Protein AF-A0A2T2WI88-F1 (afdb_monomer_lite)

Structure (mmCIF, N/CA/C/O backbone):
data_AF-A0A2T2WI88-F1
#
_entry.id   AF-A0A2T2WI88-F1
#
loop_
_atom_site.group_PDB
_atom_site.id
_atom_site.type_symbol
_atom_site.label_atom_id
_atom_site.label_alt_id
_atom_site.label_comp_id
_atom_site.label_asym_id
_atom_site.label_entity_id
_atom_site.label_seq_id
_atom_site.pdbx_PDB_ins_code
_atom_site.Cartn_x
_atom_site.Cartn_y
_atom_site.Cartn_z
_atom_site.occupancy
_atom_site.B_iso_or_equiv
_atom_site.auth_seq_id
_atom_site.auth_comp_id
_atom_site.auth_asym_id
_atom_site.auth_atom_id
_atom_site.pdbx_PDB_model_num
ATOM 1 N N . MET A 1 1 ? -18.292 -15.752 8.597 1.00 63.56 1 MET A N 1
ATOM 2 C CA . MET A 1 1 ? -17.879 -14.361 8.855 1.00 63.56 1 MET A CA 1
ATOM 3 C C . MET A 1 1 ? -18.442 -13.967 10.202 1.00 63.56 1 MET A C 1
ATOM 5 O O . MET A 1 1 ? -19.650 -13.780 10.311 1.00 63.56 1 MET A O 1
ATOM 9 N N . GLY A 1 2 ? -17.600 -13.978 11.229 1.00 81.06 2 GLY A N 1
ATOM 10 C CA . GLY A 1 2 ? -17.917 -13.502 12.566 1.00 81.06 2 GLY A CA 1
ATOM 11 C C . GLY A 1 2 ? -17.511 -12.041 12.758 1.00 81.06 2 GLY A C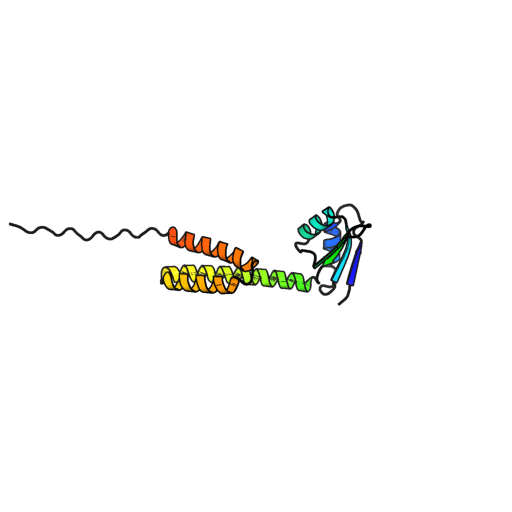 1
ATOM 12 O O . GLY A 1 2 ? -16.845 -11.431 11.916 1.00 81.06 2 GLY A O 1
ATOM 13 N N . LEU A 1 3 ? -17.954 -11.478 13.878 1.00 82.88 3 LEU A N 1
ATOM 14 C CA . LEU A 1 3 ? -17.567 -10.158 14.359 1.00 82.88 3 LEU A CA 1
ATOM 15 C C . LEU A 1 3 ? -16.898 -10.343 15.718 1.00 82.88 3 LEU A C 1
ATOM 17 O O . LEU A 1 3 ? -17.508 -10.899 16.632 1.00 82.88 3 LEU A O 1
ATOM 21 N N . GLN A 1 4 ? -15.670 -9.865 15.853 1.00 86.94 4 GLN A N 1
ATOM 22 C CA . GLN A 1 4 ? -14.917 -9.913 17.097 1.00 86.94 4 GLN A CA 1
ATOM 23 C C . GLN A 1 4 ? -14.851 -8.508 17.692 1.00 86.94 4 GLN A C 1
ATOM 25 O O . GLN A 1 4 ? -14.429 -7.564 17.025 1.00 86.94 4 GLN A O 1
ATOM 30 N N . LEU A 1 5 ? -15.286 -8.367 18.944 1.00 86.56 5 LEU A N 1
ATOM 31 C CA . LEU A 1 5 ? -15.310 -7.093 19.658 1.00 86.56 5 LEU A CA 1
ATOM 32 C C . LEU A 1 5 ? -14.221 -7.072 20.727 1.00 86.56 5 LEU A C 1
ATOM 34 O O . LEU A 1 5 ? -14.137 -7.985 21.549 1.00 86.56 5 LEU A O 1
ATOM 38 N N . TRP A 1 6 ? -13.444 -5.995 20.760 1.00 86.75 6 TRP A N 1
ATOM 39 C CA . TRP A 1 6 ? -12.412 -5.775 21.761 1.00 86.75 6 TRP A CA 1
ATOM 40 C C . TRP A 1 6 ? -12.558 -4.384 22.399 1.00 86.75 6 TRP A C 1
ATOM 42 O O . TRP A 1 6 ? -12.850 -3.400 21.718 1.00 86.75 6 TRP A O 1
ATOM 52 N N . ASN A 1 7 ? -12.403 -4.287 23.721 1.00 82.31 7 ASN A N 1
ATOM 53 C CA . ASN A 1 7 ? -12.564 -3.029 24.456 1.00 82.31 7 ASN A CA 1
ATOM 54 C C . ASN A 1 7 ? -11.195 -2.422 24.797 1.00 82.31 7 ASN A C 1
ATOM 56 O O . ASN A 1 7 ? -10.419 -3.015 25.538 1.00 82.31 7 ASN A O 1
ATOM 60 N N . GLY A 1 8 ? -10.928 -1.228 24.264 1.00 67.94 8 GLY A N 1
ATOM 61 C CA . GLY A 1 8 ? -9.661 -0.503 24.350 1.00 67.94 8 GLY A CA 1
ATOM 62 C C . GLY A 1 8 ? -9.438 0.389 25.551 1.00 67.94 8 GLY A C 1
ATOM 63 O O . GLY A 1 8 ? -8.445 1.116 25.569 1.00 67.94 8 GLY A O 1
ATOM 64 N N . ALA A 1 9 ? -10.287 0.288 26.571 1.00 66.25 9 ALA A N 1
ATOM 65 C CA . ALA A 1 9 ? -10.087 0.970 27.848 1.00 66.25 9 ALA A CA 1
ATOM 66 C C . ALA A 1 9 ? -8.887 0.439 28.668 1.00 66.25 9 ALA A C 1
ATOM 68 O O . ALA A 1 9 ? -8.523 1.033 29.684 1.00 66.25 9 ALA A O 1
ATOM 69 N N . ASP A 1 10 ? -8.260 -0.660 28.248 1.00 59.78 10 ASP A N 1
ATOM 70 C CA . ASP A 1 10 ? -7.159 -1.288 28.973 1.00 59.78 10 ASP A CA 1
ATOM 71 C C . ASP A 1 10 ? -5.852 -0.467 28.876 1.00 59.78 10 ASP A C 1
ATOM 73 O O . ASP A 1 10 ? -5.267 -0.301 27.803 1.00 59.78 10 ASP A O 1
ATOM 77 N N . GLY A 1 11 ? -5.373 0.042 30.018 1.00 64.75 11 GLY A N 1
ATOM 78 C CA . GLY A 1 11 ? -4.097 0.762 30.134 1.00 64.75 11 GLY A CA 1
ATOM 79 C C . GLY A 1 11 ? -2.851 -0.102 29.861 1.00 64.75 11 GLY A C 1
ATOM 80 O O . GLY A 1 11 ? -2.938 -1.324 29.823 1.00 64.75 11 GLY A O 1
ATOM 81 N N . GLY A 1 12 ? -1.692 0.559 29.697 1.00 59.31 12 GLY A N 1
ATOM 82 C CA . GLY A 1 12 ? -0.337 -0.025 29.619 1.00 59.31 12 GLY A CA 1
ATOM 83 C C . GLY A 1 12 ? -0.127 -1.155 28.594 1.00 59.31 12 GLY A C 1
ATOM 84 O O . GLY A 1 12 ? -0.401 -2.310 28.883 1.00 59.31 12 GLY A O 1
ATOM 85 N N . ASP A 1 13 ? 0.451 -0.823 27.433 1.00 77.75 13 ASP A N 1
ATOM 86 C CA . ASP A 1 13 ? 0.772 -1.730 26.306 1.00 77.75 13 ASP A CA 1
ATOM 87 C C . ASP A 1 13 ? -0.424 -2.290 25.502 1.00 77.75 13 ASP A C 1
ATOM 89 O O . ASP A 1 13 ? -0.428 -3.406 24.978 1.00 77.75 13 ASP A O 1
ATOM 93 N N . LEU A 1 14 ? -1.447 -1.445 25.353 1.00 80.00 14 LEU A N 1
ATOM 94 C CA . LEU A 1 14 ? -2.623 -1.639 24.500 1.00 80.00 14 LEU A CA 1
ATOM 95 C C . LEU A 1 14 ? -2.294 -2.237 23.117 1.00 80.00 14 LEU A C 1
ATOM 97 O O . LEU A 1 14 ? -2.964 -3.158 22.653 1.00 80.00 14 LEU A O 1
ATOM 101 N N . ALA A 1 15 ? -1.274 -1.703 22.446 1.00 77.56 15 ALA A N 1
ATOM 102 C CA . ALA A 1 15 ? -1.011 -2.034 21.052 1.00 77.56 15 ALA A CA 1
ATOM 103 C C . ALA A 1 15 ? -0.443 -3.447 20.860 1.00 77.56 15 ALA A C 1
ATOM 105 O O . ALA A 1 15 ? -0.865 -4.139 19.936 1.00 77.56 15 ALA A O 1
ATOM 106 N N . GLU A 1 16 ? 0.474 -3.899 21.723 1.00 82.62 16 GLU A N 1
ATOM 107 C CA . GLU A 1 16 ? 1.000 -5.270 21.641 1.00 82.62 16 GLU A CA 1
ATOM 108 C C . GLU A 1 16 ? -0.074 -6.294 22.014 1.00 82.62 16 GLU A C 1
ATOM 110 O O . GLU A 1 16 ? -0.204 -7.330 21.361 1.00 82.62 16 GLU A O 1
ATOM 115 N N . ARG A 1 17 ? -0.911 -5.981 23.012 1.00 84.50 17 ARG A N 1
ATOM 116 C CA . ARG A 1 17 ? -2.029 -6.845 23.411 1.00 84.50 17 ARG A CA 1
ATOM 117 C C . ARG A 1 17 ? -3.067 -6.983 22.304 1.00 84.50 17 ARG A C 1
ATOM 119 O O . ARG A 1 17 ? -3.444 -8.108 21.980 1.00 84.50 17 ARG A O 1
ATOM 126 N N . LEU A 1 18 ? -3.487 -5.870 21.698 1.00 82.38 18 LEU A N 1
ATOM 127 C CA . LEU A 1 18 ? -4.430 -5.902 20.582 1.00 82.38 18 LEU A CA 1
ATOM 128 C C . LEU A 1 18 ? -3.841 -6.662 19.393 1.00 82.38 18 LEU A C 1
ATOM 130 O O . LEU A 1 18 ? -4.525 -7.494 18.810 1.00 82.38 18 LEU A O 1
ATOM 134 N N . LYS A 1 19 ? -2.569 -6.419 19.060 1.00 82.88 19 LYS A N 1
ATOM 135 C CA . LYS A 1 19 ? -1.884 -7.118 17.969 1.00 82.88 19 LYS A CA 1
ATOM 136 C C . LYS A 1 19 ? -1.806 -8.624 18.216 1.00 82.88 19 LYS A C 1
ATOM 138 O O . LYS A 1 19 ? -2.094 -9.402 17.313 1.00 82.88 19 LYS A O 1
ATOM 143 N N . SER A 1 20 ? -1.453 -9.039 19.431 1.00 85.56 20 SER A N 1
ATOM 144 C CA . SER A 1 20 ? -1.406 -10.452 19.821 1.00 85.56 20 SER A CA 1
ATOM 145 C C . SER A 1 20 ? -2.783 -11.112 19.725 1.00 85.56 20 SER A C 1
ATOM 147 O O . SER A 1 20 ? -2.925 -12.169 19.112 1.00 85.56 20 SER A O 1
ATOM 149 N N . TRP A 1 21 ? -3.813 -10.450 20.255 1.00 86.06 21 TRP A N 1
ATOM 150 C CA . TRP A 1 21 ? -5.187 -10.937 20.181 1.00 86.06 21 TRP A CA 1
ATOM 151 C C . TRP A 1 21 ? -5.694 -11.023 18.736 1.00 86.06 21 TRP A C 1
ATOM 153 O O . TRP A 1 21 ? -6.189 -12.071 18.331 1.00 86.06 21 TRP A O 1
ATOM 163 N N . TRP A 1 22 ? -5.497 -9.975 17.933 1.00 82.62 22 TRP A N 1
ATOM 164 C CA . TRP A 1 22 ? -5.882 -9.957 16.519 1.00 82.62 22 TRP A CA 1
ATOM 165 C C . TRP A 1 22 ? -5.164 -11.071 15.746 1.00 82.62 22 TRP A C 1
ATOM 167 O O . TRP A 1 22 ? -5.775 -11.779 14.950 1.00 82.62 22 TRP A O 1
ATOM 177 N N . ASN A 1 23 ? -3.888 -11.328 16.028 1.00 83.00 23 ASN A N 1
ATOM 178 C CA . ASN A 1 23 ? -3.172 -12.432 15.389 1.00 83.00 23 ASN A CA 1
ATOM 179 C C . ASN A 1 23 ? -3.761 -13.818 15.706 1.00 83.00 23 ASN A C 1
ATOM 181 O O . ASN A 1 23 ? -3.616 -14.723 14.882 1.00 83.00 23 ASN A O 1
ATOM 185 N N . GLY A 1 24 ? -4.419 -13.971 16.858 1.00 82.25 24 GLY A N 1
ATOM 186 C CA . GLY A 1 24 ? -5.125 -15.190 17.259 1.00 82.25 24 GLY A CA 1
ATOM 187 C C . GLY A 1 24 ? -6.598 -15.257 16.837 1.00 82.25 24 GLY A C 1
ATOM 188 O O . GLY A 1 24 ? -7.194 -16.327 16.948 1.00 82.25 24 GLY A O 1
ATOM 189 N N . ALA A 1 25 ? -7.188 -14.153 16.371 1.00 82.31 25 ALA A N 1
ATOM 190 C CA . ALA A 1 25 ? -8.549 -14.130 15.845 1.00 82.31 25 ALA A CA 1
ATOM 191 C C . ALA A 1 25 ? -8.631 -14.832 14.477 1.00 82.31 25 ALA A C 1
ATOM 193 O O . ALA A 1 25 ? -7.628 -14.965 13.767 1.00 82.31 25 ALA A O 1
ATOM 194 N N . ASP A 1 26 ? -9.834 -15.274 14.096 1.00 83.75 26 ASP A N 1
ATOM 195 C CA . ASP A 1 26 ? -10.055 -15.860 12.773 1.00 83.75 26 ASP A CA 1
ATOM 196 C C . ASP A 1 26 ? -9.741 -14.823 11.684 1.00 83.75 26 ASP A C 1
ATOM 198 O O . ASP A 1 26 ? -10.150 -13.663 11.750 1.00 83.75 26 ASP A O 1
ATOM 202 N N . VAL A 1 27 ? -8.993 -15.250 10.668 1.00 84.19 27 VAL A N 1
ATOM 203 C CA . VAL A 1 27 ? -8.489 -14.389 9.592 1.00 84.19 27 VAL A CA 1
ATOM 204 C C . VAL A 1 27 ? -9.619 -13.751 8.767 1.00 84.19 27 VAL A C 1
ATOM 206 O O . VAL A 1 27 ? -9.409 -12.705 8.151 1.00 84.19 27 VAL A O 1
ATOM 209 N N . HIS A 1 28 ? -10.809 -14.360 8.769 1.00 85.38 28 HIS A N 1
ATOM 210 C CA . HIS A 1 28 ? -11.996 -13.906 8.046 1.00 85.38 28 HIS A CA 1
ATOM 211 C C . HIS A 1 28 ? -12.956 -13.066 8.894 1.00 85.38 28 HIS A C 1
ATOM 213 O O . HIS A 1 28 ? -13.953 -12.559 8.365 1.00 85.38 28 HIS A O 1
ATOM 219 N N . ASP A 1 29 ? -12.696 -12.935 10.194 1.00 85.75 29 ASP A N 1
ATOM 220 C CA . ASP A 1 29 ? -13.553 -12.167 11.084 1.00 85.75 29 ASP A CA 1
ATOM 221 C C . ASP A 1 29 ? -13.247 -10.675 10.990 1.00 85.75 29 ASP A C 1
ATOM 223 O O . ASP A 1 29 ? -12.100 -10.241 10.860 1.00 85.75 29 ASP A O 1
ATOM 227 N N . ARG A 1 30 ? -14.306 -9.870 11.088 1.00 83.12 30 ARG A N 1
ATOM 228 C CA . ARG A 1 30 ? -14.163 -8.425 11.259 1.00 83.12 30 ARG A CA 1
ATOM 229 C C . ARG A 1 30 ? -13.802 -8.123 12.699 1.00 83.12 30 ARG A C 1
ATOM 231 O O . ARG A 1 30 ? -14.368 -8.715 13.618 1.00 83.12 30 ARG A O 1
ATOM 238 N N . VAL A 1 31 ? -12.916 -7.157 12.887 1.00 86.38 31 VAL A N 1
ATOM 239 C CA . VAL A 1 31 ? -12.481 -6.721 14.212 1.00 86.38 31 VAL A CA 1
ATOM 240 C C . VAL A 1 31 ? -13.042 -5.337 14.483 1.00 86.38 31 VAL A C 1
ATOM 242 O O . VAL A 1 31 ? -12.801 -4.406 13.718 1.00 86.38 31 VAL A O 1
ATOM 245 N N . VAL A 1 32 ? -13.767 -5.198 15.591 1.00 88.69 32 VAL A N 1
ATOM 246 C CA . VAL A 1 32 ? -14.229 -3.908 16.100 1.00 88.69 32 VAL A CA 1
ATOM 247 C C . VAL A 1 32 ? -13.573 -3.639 17.441 1.00 88.69 32 VAL A C 1
ATOM 249 O O . VAL A 1 32 ? -13.659 -4.444 18.366 1.00 88.69 32 VAL A O 1
ATOM 252 N N . VAL A 1 33 ? -12.936 -2.481 17.555 1.00 88.75 33 VAL A N 1
ATOM 253 C CA . VAL A 1 33 ? -12.312 -2.008 18.786 1.00 88.75 33 VAL A CA 1
ATOM 254 C C . VAL A 1 33 ? -13.050 -0.775 19.274 1.00 88.75 33 VAL A C 1
ATOM 256 O O . VAL A 1 33 ? -13.208 0.179 18.522 1.00 88.75 33 VAL A O 1
ATOM 259 N N . VAL A 1 34 ? -13.499 -0.773 20.526 1.00 89.19 34 VAL A N 1
ATOM 260 C CA . VAL A 1 34 ? -14.290 0.325 21.110 1.00 89.19 34 VAL A CA 1
ATOM 261 C C . VAL A 1 34 ? -13.577 0.987 22.280 1.00 89.19 34 VAL A C 1
ATOM 263 O O . VAL A 1 34 ? -12.724 0.375 22.911 1.00 89.19 34 VAL A O 1
ATOM 266 N N . GLY A 1 35 ? -13.954 2.225 22.602 1.00 86.50 35 GLY A N 1
ATOM 267 C CA . GLY A 1 35 ? -13.443 2.935 23.780 1.00 86.50 35 GLY A CA 1
ATOM 268 C C . GLY A 1 35 ? -12.033 3.501 23.600 1.00 86.50 35 GLY A C 1
ATOM 269 O O . GLY A 1 35 ? -11.335 3.720 24.584 1.00 86.50 35 GLY A O 1
ATOM 270 N N . LEU A 1 36 ? -11.608 3.729 22.355 1.00 87.31 36 LEU A N 1
ATOM 271 C CA . LEU A 1 36 ? -10.313 4.336 22.056 1.00 87.31 36 LEU A CA 1
ATOM 272 C C . LEU A 1 36 ? -10.370 5.866 22.146 1.00 87.31 36 LEU A C 1
ATOM 274 O O . LEU A 1 36 ? -11.393 6.492 21.877 1.00 87.31 36 LEU A O 1
ATOM 278 N N . SER A 1 37 ? -9.232 6.475 22.455 1.00 88.31 37 SER A N 1
ATOM 279 C CA . SER A 1 37 ? -8.938 7.889 22.192 1.00 88.31 37 SER A CA 1
ATOM 280 C C . SER A 1 37 ? -8.303 8.071 20.804 1.00 88.31 37 SER A C 1
ATOM 282 O O . SER A 1 37 ? -7.766 7.118 20.236 1.00 88.31 37 SER A O 1
ATOM 284 N N . ASP A 1 38 ? -8.299 9.295 20.258 1.00 87.38 38 ASP A N 1
ATOM 285 C CA . ASP A 1 38 ? -7.670 9.575 18.951 1.00 87.38 38 ASP A CA 1
ATOM 286 C C . ASP A 1 38 ? -6.169 9.227 18.935 1.00 87.38 38 ASP A C 1
ATOM 288 O O . ASP A 1 38 ? -5.666 8.685 17.952 1.00 87.38 38 ASP A O 1
ATOM 292 N N . GLY A 1 39 ? -5.457 9.466 20.044 1.00 87.38 39 GLY A N 1
ATOM 293 C CA . GLY A 1 39 ? -4.040 9.106 20.161 1.00 87.38 39 GLY A CA 1
ATOM 294 C C . GLY A 1 39 ? -3.807 7.592 20.130 1.00 87.38 39 GLY A C 1
ATOM 295 O O . GLY A 1 39 ? -2.835 7.123 19.540 1.00 87.38 39 GLY A O 1
ATOM 296 N N . GLN A 1 40 ? -4.721 6.811 20.715 1.00 87.06 40 GLN A N 1
ATOM 297 C CA . GLN A 1 40 ? -4.644 5.351 20.662 1.00 87.06 40 GLN A CA 1
ATOM 298 C C . GLN A 1 40 ? -4.967 4.821 19.265 1.00 87.06 40 GLN A C 1
ATOM 300 O O . GLN A 1 40 ? -4.293 3.897 18.823 1.00 87.06 40 GLN A O 1
ATOM 305 N N . LEU A 1 41 ? -5.931 5.415 18.554 1.00 87.12 41 LEU A N 1
ATOM 306 C CA . LEU A 1 41 ? -6.211 5.065 17.159 1.00 87.12 41 LEU A CA 1
ATOM 307 C C . LEU A 1 41 ? -4.964 5.251 16.282 1.00 87.12 41 LEU A C 1
ATOM 309 O O . LEU A 1 41 ? -4.536 4.294 15.643 1.00 87.12 41 LEU A O 1
ATOM 313 N N . GLN A 1 42 ? -4.334 6.429 16.317 1.00 86.88 42 GLN A N 1
ATOM 314 C CA . GLN A 1 42 ? -3.129 6.692 15.517 1.00 86.88 42 GLN A CA 1
ATOM 315 C C . GLN A 1 42 ? -1.988 5.722 15.849 1.00 86.88 42 GLN A C 1
ATOM 317 O O . GLN A 1 42 ? -1.341 5.180 14.952 1.00 86.88 42 GLN A O 1
ATOM 322 N N . MET A 1 43 ? -1.758 5.460 17.140 1.00 87.06 43 MET A N 1
ATOM 323 C CA . MET A 1 43 ? -0.757 4.485 17.579 1.00 87.06 43 MET A CA 1
ATOM 324 C C . MET A 1 43 ? -1.061 3.079 17.038 1.00 87.06 43 MET A C 1
ATOM 326 O O . MET A 1 43 ? -0.146 2.369 16.619 1.00 87.06 43 MET A O 1
ATOM 330 N N . LEU A 1 44 ? -2.328 2.662 17.063 1.00 84.12 44 LEU A N 1
ATOM 331 C CA . LEU A 1 44 ? -2.759 1.345 16.604 1.00 84.12 44 LEU A CA 1
ATOM 332 C C . LEU A 1 44 ? -2.605 1.188 15.092 1.00 84.12 44 LEU A C 1
ATOM 334 O O . LEU A 1 44 ? -2.007 0.205 14.663 1.00 84.12 44 LEU A O 1
ATOM 338 N N . GLU A 1 45 ? -3.054 2.160 14.297 1.00 86.44 45 GLU A N 1
ATOM 339 C CA . GLU A 1 45 ? -2.880 2.147 12.837 1.00 86.44 45 GLU A CA 1
ATOM 340 C C . GLU A 1 45 ? -1.398 2.056 12.457 1.00 86.44 45 GLU A C 1
ATOM 342 O O . GLU A 1 45 ? -1.017 1.258 11.598 1.00 86.44 45 GLU A O 1
ATOM 347 N N . GLN A 1 46 ? -0.532 2.783 13.171 1.00 84.56 46 GLN A N 1
ATOM 348 C CA . GLN A 1 46 ? 0.912 2.717 12.966 1.00 84.56 46 GLN A CA 1
ATOM 349 C C . GLN A 1 46 ? 1.504 1.347 13.344 1.00 84.56 46 GLN A C 1
ATOM 351 O O . GLN A 1 46 ? 2.316 0.800 12.598 1.00 84.56 46 GLN A O 1
ATOM 356 N N . LYS A 1 47 ? 1.124 0.775 14.496 1.00 81.44 47 LYS A N 1
ATOM 357 C CA . LYS A 1 47 ? 1.661 -0.513 14.986 1.00 81.44 47 LYS A CA 1
ATOM 358 C C . LYS A 1 47 ? 1.165 -1.722 14.190 1.00 81.44 47 LYS A C 1
ATOM 360 O O . LYS A 1 47 ? 1.885 -2.722 14.072 1.00 81.44 47 LYS A O 1
ATOM 365 N N . LEU A 1 48 ? -0.072 -1.656 13.709 1.00 77.56 48 LEU A N 1
ATOM 366 C CA . LEU A 1 48 ? -0.719 -2.712 12.935 1.00 77.56 48 LEU A CA 1
ATOM 367 C C . LEU A 1 48 ? -0.410 -2.580 11.440 1.00 77.56 48 LEU A C 1
ATOM 369 O O . LEU A 1 48 ? -0.509 -3.565 10.714 1.00 77.56 48 LEU A O 1
ATOM 373 N N . GLY A 1 49 ? 0.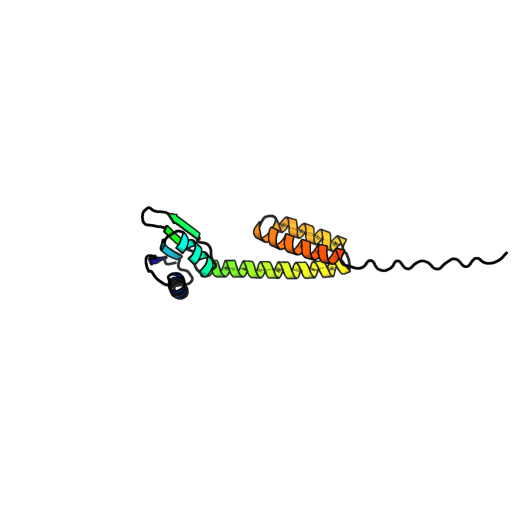015 -1.395 10.987 1.00 77.62 49 GLY A N 1
ATOM 374 C CA . GLY A 1 49 ? 0.362 -1.144 9.589 1.00 77.62 49 GLY A CA 1
ATOM 375 C C . GLY A 1 49 ? -0.849 -1.204 8.659 1.00 77.62 49 GLY A C 1
ATOM 376 O O . GLY A 1 49 ? -0.708 -1.544 7.486 1.00 77.62 49 GLY A O 1
ATOM 377 N N . THR A 1 50 ? -2.040 -0.925 9.188 1.00 79.88 50 THR A N 1
ATOM 378 C CA . THR A 1 50 ? -3.297 -0.928 8.440 1.00 79.88 50 THR A CA 1
ATOM 379 C C . THR A 1 50 ? -4.205 0.180 8.942 1.00 79.88 50 THR A C 1
ATOM 381 O O . THR A 1 50 ? -4.389 0.360 10.147 1.00 79.88 50 THR A O 1
ATOM 384 N N . GLU A 1 51 ? -4.802 0.896 7.998 1.00 83.25 51 GLU A N 1
ATOM 385 C CA . GLU A 1 51 ? -5.831 1.891 8.279 1.00 83.25 51 GLU A CA 1
ATOM 386 C C . GLU A 1 51 ? -7.134 1.197 8.677 1.00 83.25 51 GLU A C 1
ATOM 388 O O . GLU A 1 51 ? -7.408 0.058 8.272 1.00 83.25 51 GLU A O 1
ATOM 393 N N . ALA A 1 52 ? -7.925 1.877 9.499 1.00 85.00 52 ALA A N 1
ATOM 394 C CA . ALA A 1 52 ? -9.267 1.433 9.823 1.00 85.00 52 ALA A CA 1
ATOM 395 C C . ALA A 1 52 ? -10.198 1.503 8.605 1.00 85.00 52 ALA A C 1
ATOM 397 O O . ALA A 1 52 ? -10.206 2.479 7.858 1.00 85.00 52 ALA A O 1
ATOM 398 N N . ALA A 1 53 ? -11.047 0.490 8.445 1.00 85.44 53 ALA A N 1
ATOM 399 C CA . ALA A 1 53 ? -12.084 0.468 7.415 1.00 85.44 53 ALA A CA 1
ATOM 400 C C . ALA A 1 53 ? -13.234 1.430 7.745 1.00 85.44 53 ALA A C 1
ATOM 402 O O . ALA A 1 53 ? -13.857 2.006 6.854 1.00 85.44 53 ALA A O 1
ATOM 403 N N . GLY A 1 54 ? -13.511 1.596 9.039 1.00 87.62 54 GLY A N 1
ATOM 404 C CA . GLY A 1 54 ? -14.516 2.510 9.555 1.00 87.62 54 GLY A CA 1
ATOM 405 C C . GLY A 1 54 ? -14.093 3.077 10.900 1.00 87.62 54 GLY A C 1
ATOM 406 O O . GLY A 1 54 ? -13.577 2.360 11.754 1.00 87.62 54 GLY A O 1
ATOM 407 N N . VAL A 1 55 ? -14.330 4.372 11.102 1.00 91.00 55 VAL A N 1
ATOM 408 C CA . VAL A 1 55 ? -14.080 5.040 12.382 1.00 91.00 55 VAL A CA 1
ATOM 409 C C . VAL A 1 55 ? -15.333 5.791 12.808 1.00 91.00 55 VAL A C 1
ATOM 411 O O . VAL A 1 55 ? -15.789 6.703 12.121 1.00 91.00 55 VAL A O 1
ATOM 414 N N . TYR A 1 56 ? -15.864 5.436 13.972 1.00 91.31 56 TYR A N 1
ATOM 415 C CA . TYR A 1 56 ? -17.084 5.989 14.547 1.00 91.31 56 TYR A CA 1
ATOM 416 C C . TYR A 1 56 ? -16.742 6.715 15.848 1.00 91.31 56 TYR A C 1
ATOM 418 O O . TYR A 1 56 ? -16.161 6.138 16.765 1.00 91.31 56 TYR A O 1
ATOM 426 N N . ARG A 1 57 ? -17.087 8.001 15.937 1.00 92.81 57 ARG A N 1
ATOM 427 C CA . ARG A 1 57 ? -16.765 8.855 17.091 1.00 92.81 57 ARG A CA 1
ATOM 428 C C . ARG A 1 57 ? -18.019 9.116 17.913 1.00 92.81 57 ARG A C 1
ATOM 430 O O . ARG A 1 57 ? -19.024 9.558 17.362 1.00 92.81 57 ARG A O 1
ATOM 437 N N . GLY A 1 58 ? -17.953 8.854 19.215 1.00 87.19 58 GLY A N 1
ATOM 438 C CA . GLY A 1 58 ? -19.042 9.078 20.163 1.00 87.19 58 GLY A CA 1
ATOM 439 C C . GLY A 1 58 ? -18.582 9.812 21.421 1.00 87.19 58 GLY A C 1
ATOM 440 O O . GLY A 1 58 ? -17.391 10.003 21.658 1.00 87.19 58 GLY A O 1
ATOM 441 N N . SER A 1 59 ? -19.541 10.208 22.260 1.00 83.31 59 SER A N 1
ATOM 442 C CA . SER A 1 59 ? -19.278 10.902 23.532 1.00 83.31 59 SER A CA 1
ATOM 443 C C . SER A 1 59 ? -18.471 10.065 24.531 1.00 83.31 59 SER A C 1
ATOM 445 O O . SER A 1 59 ? -17.800 10.620 25.394 1.00 83.31 59 SER A O 1
ATOM 447 N N . SER A 1 60 ? -18.514 8.738 24.405 1.00 80.31 60 SER A N 1
ATOM 448 C CA . SER A 1 60 ? -17.792 7.777 25.243 1.00 80.31 60 SER A CA 1
ATOM 449 C C . SER A 1 60 ? -16.457 7.304 24.646 1.00 80.31 60 SER A C 1
ATOM 451 O O . SER A 1 60 ? -15.848 6.389 25.194 1.00 80.31 60 SER A O 1
ATOM 453 N N . GLY A 1 61 ? -16.012 7.883 23.523 1.00 85.62 61 GLY A N 1
ATOM 454 C CA . GLY A 1 61 ? -14.772 7.520 22.830 1.00 85.62 61 GLY A CA 1
ATOM 455 C C . GLY A 1 61 ? -14.987 7.078 21.381 1.00 85.62 61 GLY A C 1
ATOM 456 O O . GLY A 1 61 ? -16.035 7.314 20.776 1.00 85.62 61 GLY A O 1
ATOM 457 N N . ILE A 1 62 ? -13.966 6.444 20.813 1.00 89.69 62 ILE A N 1
ATOM 458 C CA . ILE A 1 62 ? -13.903 6.036 19.409 1.00 89.69 62 ILE A CA 1
ATOM 459 C C . ILE A 1 62 ? -14.120 4.529 19.300 1.00 89.69 62 ILE A C 1
ATOM 461 O O . ILE A 1 62 ? -13.557 3.745 20.068 1.00 89.69 62 ILE A O 1
ATOM 465 N N . ALA A 1 63 ? -14.930 4.139 18.323 1.00 89.62 63 ALA A N 1
ATOM 466 C CA . ALA A 1 63 ? -15.060 2.778 17.842 1.00 89.62 63 ALA A CA 1
ATOM 467 C C . ALA A 1 63 ? -14.455 2.669 16.440 1.00 89.62 63 ALA A C 1
ATOM 469 O O . ALA A 1 63 ? -14.641 3.548 15.600 1.00 89.62 63 ALA A O 1
ATOM 470 N N . VAL A 1 64 ? -13.719 1.597 16.192 1.00 89.31 64 VAL A N 1
ATOM 471 C CA . VAL A 1 64 ? -12.937 1.400 14.976 1.00 89.31 64 VAL A CA 1
ATOM 472 C C . VAL A 1 64 ? -13.217 0.009 14.448 1.00 89.31 64 VAL A C 1
ATOM 474 O O . VAL A 1 64 ? -13.163 -0.955 15.204 1.00 89.31 64 VAL A O 1
ATOM 477 N N . GLU A 1 65 ? -13.522 -0.092 13.164 1.00 88.94 65 GLU A N 1
ATOM 478 C CA . GLU A 1 65 ? -13.729 -1.348 12.456 1.00 88.94 65 GLU A CA 1
ATOM 479 C C . GLU A 1 65 ? -12.570 -1.566 11.484 1.00 88.94 65 GLU A C 1
ATOM 481 O O . GLU A 1 65 ? -12.268 -0.696 10.664 1.00 88.94 65 GLU A O 1
ATOM 486 N N . TRP A 1 66 ? -11.944 -2.738 11.548 1.00 86.19 66 TRP A N 1
ATOM 487 C CA . TRP A 1 66 ? -10.979 -3.195 10.554 1.00 86.1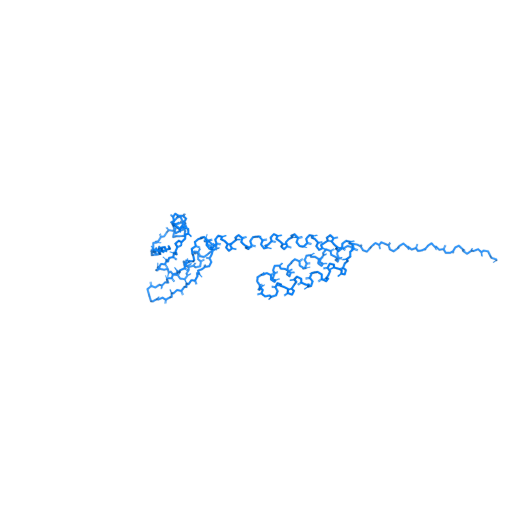9 66 TRP A CA 1
ATOM 488 C C . TRP A 1 66 ? -11.571 -4.301 9.687 1.00 86.19 66 TRP A C 1
ATOM 490 O O . TRP A 1 66 ? -12.357 -5.138 10.145 1.00 86.19 66 TRP A O 1
ATOM 500 N N . LEU A 1 67 ? -11.158 -4.296 8.415 1.00 82.06 67 LEU A N 1
ATOM 501 C CA . LEU A 1 67 ? -11.442 -5.387 7.490 1.00 82.06 67 LEU A CA 1
ATOM 502 C C . LEU A 1 67 ? -10.857 -6.706 8.017 1.00 82.06 67 LEU A C 1
ATOM 504 O O . LEU A 1 67 ? -9.899 -6.688 8.798 1.00 82.06 67 LEU A O 1
ATOM 508 N N . PRO A 1 68 ? -11.396 -7.851 7.561 1.00 82.31 68 PRO A N 1
ATOM 509 C CA . PRO A 1 68 ? -10.793 -9.145 7.824 1.00 82.31 68 PRO A CA 1
ATOM 510 C C . PRO A 1 68 ? -9.308 -9.148 7.480 1.00 82.31 68 PRO A C 1
ATOM 512 O O . PRO A 1 68 ? -8.876 -8.574 6.474 1.00 82.31 68 PRO A O 1
ATOM 515 N N . ARG A 1 69 ? -8.517 -9.838 8.301 1.00 83.62 69 ARG A N 1
ATOM 516 C CA . ARG A 1 69 ? -7.067 -9.901 8.110 1.00 83.62 69 ARG A CA 1
ATOM 517 C C . ARG A 1 69 ? -6.710 -10.524 6.757 1.00 83.62 69 ARG A C 1
ATOM 519 O O . ARG A 1 69 ? -5.736 -10.101 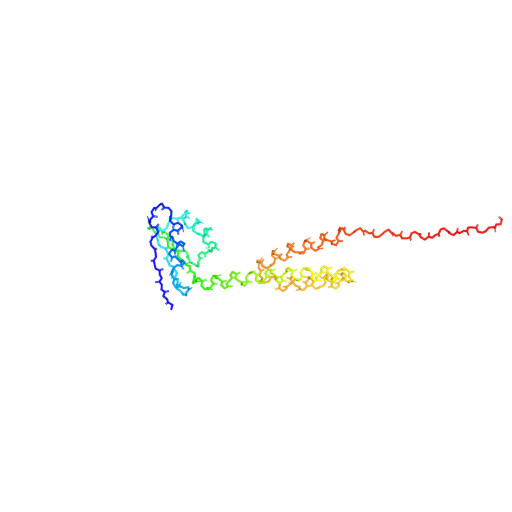6.147 1.00 83.62 69 ARG A O 1
ATOM 526 N N . SER A 1 70 ? -7.535 -11.441 6.243 1.00 82.69 70 SER A N 1
ATOM 527 C CA . SER A 1 70 ? -7.369 -12.034 4.908 1.00 82.69 70 SER A CA 1
ATOM 528 C C . SER A 1 70 ? -7.374 -10.986 3.800 1.00 82.69 70 SER A C 1
ATOM 530 O O . SER A 1 70 ? -6.591 -11.075 2.857 1.00 82.69 70 SER A O 1
ATOM 532 N N . ASP A 1 71 ? -8.237 -9.982 3.927 1.00 82.62 71 ASP A N 1
ATOM 533 C CA . ASP A 1 71 ? -8.419 -8.949 2.912 1.00 82.62 71 ASP A CA 1
ATOM 534 C C . ASP A 1 71 ? -7.261 -7.952 2.973 1.00 82.62 71 ASP A C 1
ATOM 536 O O . ASP A 1 71 ? -6.737 -7.542 1.938 1.00 82.62 71 ASP A O 1
ATOM 540 N N . ILE A 1 72 ? -6.800 -7.634 4.186 1.00 80.19 72 ILE A N 1
ATOM 541 C CA . ILE A 1 72 ? -5.617 -6.799 4.420 1.00 80.19 72 ILE A CA 1
ATOM 542 C C . ILE A 1 72 ? -4.362 -7.491 3.874 1.00 80.19 72 ILE A C 1
ATOM 544 O O . ILE A 1 72 ? -3.608 -6.891 3.108 1.00 80.19 72 ILE A O 1
ATOM 548 N N . GLU A 1 73 ? -4.146 -8.765 4.208 1.00 82.75 73 GLU A N 1
ATOM 549 C CA . GLU A 1 73 ? -3.017 -9.560 3.707 1.00 82.75 73 GLU A CA 1
ATOM 550 C C . GLU A 1 73 ? -3.046 -9.677 2.175 1.00 82.75 73 GLU A C 1
ATOM 552 O O . GLU A 1 73 ? -2.007 -9.571 1.517 1.00 82.75 73 GLU A O 1
ATOM 557 N N . PHE A 1 74 ? -4.232 -9.857 1.587 1.00 82.94 74 PHE A N 1
ATOM 558 C CA . PHE A 1 74 ? -4.415 -9.889 0.140 1.00 82.94 74 PHE A CA 1
ATOM 559 C C . PHE A 1 74 ? -4.077 -8.546 -0.515 1.00 82.94 74 PHE A C 1
ATOM 561 O O . PHE A 1 74 ? -3.325 -8.515 -1.491 1.00 82.94 74 PHE A O 1
ATOM 568 N N . GLN A 1 75 ? -4.565 -7.432 0.036 1.00 79.94 75 GLN A N 1
ATOM 569 C CA . GLN A 1 75 ? -4.238 -6.089 -0.448 1.00 79.94 75 GLN A CA 1
ATOM 570 C C . GLN A 1 75 ? -2.735 -5.804 -0.350 1.00 79.94 75 GLN A C 1
ATOM 572 O O . GLN A 1 75 ? -2.134 -5.329 -1.313 1.00 79.94 75 GLN A O 1
ATOM 577 N N . GLN A 1 76 ? -2.099 -6.144 0.774 1.00 82.38 76 GLN A N 1
ATOM 578 C CA . GLN A 1 76 ? -0.653 -5.994 0.952 1.00 82.38 76 GLN A CA 1
ATOM 579 C C . GLN A 1 76 ? 0.133 -6.839 -0.058 1.00 82.38 76 GLN A C 1
ATOM 581 O O . GLN A 1 76 ? 1.112 -6.363 -0.640 1.00 82.38 76 GLN A O 1
ATOM 586 N N . ARG A 1 77 ? -0.310 -8.076 -0.319 1.00 84.44 77 ARG A N 1
ATOM 587 C CA . ARG A 1 77 ? 0.301 -8.943 -1.332 1.00 84.44 77 ARG A CA 1
ATOM 588 C C . ARG A 1 77 ? 0.176 -8.347 -2.730 1.00 84.44 77 ARG A C 1
ATOM 590 O O . ARG A 1 77 ? 1.191 -8.238 -3.411 1.00 84.44 77 ARG A O 1
ATOM 597 N N . GLN A 1 78 ? -1.013 -7.884 -3.121 1.00 82.00 78 GLN A N 1
ATOM 598 C CA . GLN A 1 78 ? -1.206 -7.213 -4.409 1.00 82.00 78 GLN A CA 1
ATOM 599 C C . GLN A 1 78 ? -0.325 -5.971 -4.551 1.00 82.00 78 GLN A C 1
ATOM 601 O O . GLN A 1 78 ? 0.283 -5.766 -5.597 1.00 82.00 78 GLN A O 1
ATOM 606 N N . GLN A 1 79 ? -0.204 -5.149 -3.504 1.00 82.44 79 GLN A N 1
ATOM 607 C CA . GLN A 1 79 ? 0.668 -3.972 -3.536 1.00 82.44 79 GLN A CA 1
ATOM 608 C C . GLN A 1 79 ? 2.144 -4.344 -3.716 1.00 82.44 79 GLN A C 1
ATOM 610 O O . GLN A 1 79 ? 2.877 -3.630 -4.408 1.00 82.44 79 GLN A O 1
ATOM 615 N N . LYS A 1 80 ? 2.589 -5.447 -3.100 1.00 83.38 80 LYS A N 1
ATOM 616 C CA . LYS A 1 80 ? 3.948 -5.967 -3.268 1.00 83.38 80 LYS A CA 1
ATOM 617 C C . LYS A 1 80 ? 4.166 -6.488 -4.688 1.00 83.38 80 LYS A C 1
ATOM 619 O O . LYS A 1 80 ? 5.125 -6.079 -5.329 1.00 83.38 80 LYS A O 1
ATOM 624 N N . GLU A 1 81 ? 3.263 -7.322 -5.194 1.00 82.31 81 GLU A N 1
ATOM 625 C CA . GLU A 1 81 ? 3.316 -7.845 -6.566 1.00 82.31 81 GLU A CA 1
ATOM 626 C C . GLU A 1 81 ? 3.314 -6.712 -7.597 1.00 82.31 81 GLU A C 1
ATOM 628 O O . GLU A 1 81 ? 4.140 -6.691 -8.506 1.00 82.31 81 GLU A O 1
ATOM 633 N N . HIS A 1 82 ? 2.451 -5.712 -7.411 1.00 82.94 82 HIS A N 1
ATOM 634 C CA . HIS A 1 82 ? 2.416 -4.528 -8.260 1.00 82.94 82 HIS A CA 1
ATOM 635 C C . HIS A 1 82 ? 3.746 -3.766 -8.229 1.00 82.94 82 HIS A C 1
ATOM 637 O O . HIS A 1 82 ? 4.244 -3.347 -9.270 1.00 82.94 82 HIS A O 1
ATOM 643 N N . HIS A 1 83 ? 4.358 -3.604 -7.052 1.00 81.25 83 HIS A N 1
ATOM 644 C CA . HIS A 1 83 ? 5.661 -2.952 -6.941 1.00 81.25 83 HIS A CA 1
ATOM 645 C C . HIS A 1 83 ? 6.766 -3.706 -7.690 1.00 81.25 83 HIS A C 1
ATOM 647 O O . HIS A 1 83 ? 7.523 -3.076 -8.427 1.00 81.25 83 HIS A O 1
ATOM 653 N N . GLU A 1 84 ? 6.829 -5.029 -7.542 1.00 83.62 84 GLU A N 1
ATOM 654 C CA . GLU A 1 84 ? 7.789 -5.882 -8.254 1.00 83.62 84 GLU A CA 1
ATOM 655 C C . GLU A 1 84 ? 7.607 -5.784 -9.774 1.00 83.62 84 GLU A C 1
ATOM 657 O O . GLU A 1 84 ? 8.573 -5.590 -10.511 1.00 83.62 84 GLU A O 1
ATOM 662 N N . LEU A 1 85 ? 6.361 -5.816 -10.260 1.00 83.00 85 LEU A N 1
ATOM 663 C CA . LEU A 1 85 ? 6.064 -5.640 -11.685 1.00 83.00 85 LEU A CA 1
ATOM 664 C C . LEU A 1 85 ? 6.553 -4.288 -12.218 1.00 83.00 85 LEU A C 1
ATOM 666 O O . LEU A 1 85 ? 7.080 -4.214 -13.329 1.00 83.00 85 LEU A O 1
ATOM 670 N N . LEU A 1 86 ? 6.415 -3.221 -11.429 1.00 84.19 86 LEU A N 1
ATOM 671 C CA . LEU A 1 86 ? 6.919 -1.903 -11.801 1.00 84.19 86 LEU A CA 1
ATOM 672 C C . LEU A 1 86 ? 8.457 -1.851 -11.862 1.00 84.19 86 LEU A C 1
ATOM 674 O O . LEU A 1 86 ? 9.001 -1.158 -12.723 1.00 84.19 86 LEU A O 1
ATOM 678 N N . LEU A 1 87 ? 9.161 -2.579 -10.988 1.00 82.56 87 LEU A N 1
ATOM 679 C CA . LEU A 1 87 ? 10.624 -2.699 -11.035 1.00 82.56 87 LEU A CA 1
ATOM 680 C C . LEU A 1 87 ? 11.082 -3.476 -12.274 1.00 82.56 87 LEU A C 1
ATOM 682 O O . LEU A 1 87 ? 11.943 -2.994 -13.008 1.00 82.56 87 LEU A O 1
ATOM 686 N N . ILE A 1 88 ? 10.448 -4.616 -12.566 1.00 84.88 88 ILE A N 1
ATOM 687 C CA . ILE A 1 88 ? 10.720 -5.412 -13.775 1.00 84.88 88 ILE A CA 1
ATOM 688 C C . ILE A 1 88 ? 10.514 -4.563 -15.033 1.00 84.88 88 ILE A C 1
ATOM 690 O O . ILE A 1 88 ? 11.337 -4.576 -15.950 1.00 84.88 88 ILE A O 1
ATOM 694 N N . LEU A 1 89 ? 9.430 -3.786 -15.074 1.00 84.81 89 LEU A N 1
ATOM 695 C CA . LEU A 1 89 ? 9.168 -2.874 -16.179 1.00 84.81 89 LEU A CA 1
ATOM 696 C C . LEU A 1 89 ? 10.257 -1.800 -16.299 1.00 84.81 89 LEU A C 1
ATOM 698 O O . LEU A 1 89 ? 10.692 -1.506 -17.411 1.00 84.81 89 LEU A O 1
ATOM 702 N N . GLN A 1 90 ? 10.708 -1.218 -15.185 1.00 83.75 90 GLN A N 1
ATOM 703 C CA . GLN A 1 90 ? 11.802 -0.246 -15.198 1.00 83.75 90 GLN A CA 1
ATOM 704 C C . GLN A 1 90 ? 13.074 -0.863 -15.792 1.00 83.75 90 GLN A C 1
ATOM 706 O O . GLN A 1 90 ? 13.692 -0.258 -16.667 1.00 83.75 90 GLN A O 1
ATOM 711 N N . GLU A 1 91 ? 13.455 -2.063 -15.355 1.00 84.62 91 GLU A N 1
ATOM 712 C CA . GLU A 1 91 ? 14.620 -2.771 -15.890 1.00 84.62 91 GLU A CA 1
ATOM 713 C C . GLU A 1 91 ? 14.484 -3.050 -17.391 1.00 84.62 91 GLU A C 1
ATOM 715 O O . GLU A 1 91 ? 15.436 -2.846 -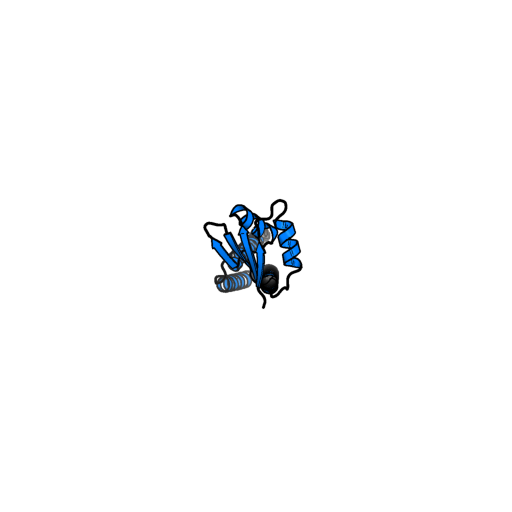18.147 1.00 84.62 91 GLU A O 1
ATOM 720 N N . ALA A 1 92 ? 13.298 -3.471 -17.840 1.00 83.94 92 ALA A N 1
ATOM 721 C CA . ALA A 1 92 ? 13.018 -3.695 -19.253 1.00 83.94 92 ALA A CA 1
ATOM 722 C C . ALA A 1 92 ? 13.149 -2.400 -20.070 1.00 83.94 92 ALA A C 1
ATOM 724 O O . ALA A 1 92 ? 13.780 -2.405 -21.124 1.00 83.94 92 ALA A O 1
ATOM 725 N N . LEU A 1 93 ? 12.613 -1.282 -19.572 1.00 84.12 93 LEU A N 1
ATOM 726 C CA . LEU A 1 93 ? 12.729 0.020 -20.229 1.00 84.12 93 LEU A CA 1
ATOM 727 C C . LEU A 1 93 ? 14.186 0.486 -20.320 1.00 84.12 93 LEU A C 1
ATOM 729 O O . LEU A 1 93 ? 14.584 0.976 -21.373 1.00 84.12 93 LEU A O 1
ATOM 733 N N . ILE A 1 94 ? 14.989 0.298 -19.265 1.00 82.62 94 ILE A N 1
ATOM 734 C CA . ILE A 1 94 ? 16.428 0.619 -19.273 1.00 82.62 94 ILE A CA 1
ATOM 735 C C . ILE A 1 94 ? 17.150 -0.180 -20.361 1.00 82.62 94 ILE A C 1
ATOM 737 O O . ILE A 1 94 ? 17.853 0.417 -21.174 1.00 82.62 94 ILE A O 1
ATOM 741 N N . LYS A 1 95 ? 16.925 -1.499 -20.419 1.00 84.62 95 LYS A N 1
ATOM 742 C CA . LYS A 1 95 ? 17.532 -2.375 -21.435 1.00 84.62 95 LYS A CA 1
ATOM 743 C C . LYS A 1 95 ? 17.101 -2.006 -22.854 1.00 84.62 95 LYS A C 1
ATOM 745 O O . LYS A 1 95 ? 17.928 -1.974 -23.758 1.00 84.62 95 LYS A O 1
ATOM 750 N N . ILE A 1 96 ? 15.818 -1.705 -23.069 1.00 86.12 96 ILE A N 1
ATOM 751 C CA . ILE A 1 96 ? 15.331 -1.270 -24.387 1.00 86.12 96 ILE A CA 1
ATOM 752 C C . ILE A 1 96 ? 15.975 0.061 -24.764 1.00 86.12 96 ILE A C 1
ATOM 754 O O . ILE A 1 96 ? 16.389 0.213 -25.903 1.00 86.12 96 ILE A O 1
ATOM 758 N N . ALA A 1 97 ? 16.134 0.995 -23.827 1.00 82.00 97 ALA A N 1
ATOM 759 C CA . ALA A 1 97 ? 16.743 2.292 -24.103 1.00 82.00 97 ALA A CA 1
ATOM 760 C C . ALA A 1 97 ? 18.255 2.238 -24.391 1.00 82.00 97 ALA A C 1
ATOM 762 O O . ALA A 1 97 ? 18.832 3.229 -24.831 1.00 82.00 97 ALA A O 1
ATOM 763 N N . ASP A 1 98 ? 18.925 1.105 -24.157 1.00 79.62 98 ASP A N 1
ATOM 764 C CA . ASP A 1 98 ? 20.268 0.862 -24.704 1.00 79.62 98 ASP A CA 1
ATOM 765 C C . ASP A 1 98 ? 20.244 0.670 -26.226 1.00 79.62 98 ASP A C 1
ATOM 767 O O . ASP A 1 98 ? 21.239 0.931 -26.892 1.00 79.62 98 ASP A O 1
ATOM 771 N N . THR A 1 99 ? 19.106 0.236 -26.778 1.00 86.06 99 THR A N 1
ATOM 772 C CA . THR A 1 99 ? 18.968 -0.166 -28.187 1.00 86.06 99 THR A CA 1
ATOM 773 C C . THR A 1 99 ? 18.066 0.783 -28.988 1.00 86.06 99 THR A C 1
ATOM 775 O O . THR A 1 99 ? 18.373 1.112 -30.127 1.00 86.06 99 THR A O 1
ATOM 778 N N . ASP A 1 100 ? 16.951 1.225 -28.401 1.00 84.31 100 ASP A N 1
ATOM 779 C CA . ASP A 1 100 ? 15.932 2.088 -29.005 1.00 84.31 100 ASP A CA 1
ATOM 780 C C . ASP A 1 100 ? 15.264 2.962 -27.923 1.00 84.31 100 ASP A C 1
ATOM 782 O O . ASP A 1 100 ? 14.285 2.590 -27.260 1.00 84.31 100 ASP A O 1
ATOM 786 N N . THR A 1 101 ? 15.820 4.158 -27.735 1.00 82.00 101 THR A N 1
ATOM 787 C CA . THR A 1 101 ? 15.352 5.148 -26.754 1.00 82.00 101 THR A CA 1
ATOM 788 C C . THR A 1 101 ? 13.931 5.644 -27.041 1.00 82.00 101 THR A C 1
ATOM 790 O O . THR A 1 101 ? 13.171 5.917 -26.105 1.00 82.00 101 THR A O 1
ATOM 793 N N . ASP A 1 102 ? 13.535 5.733 -28.312 1.00 79.44 102 ASP A N 1
ATOM 794 C CA . ASP A 1 102 ? 12.213 6.227 -28.712 1.00 79.44 102 ASP A CA 1
ATOM 795 C C . ASP A 1 102 ? 11.128 5.188 -28.414 1.00 79.44 102 ASP A C 1
ATOM 797 O O . ASP A 1 102 ? 10.045 5.518 -27.915 1.00 79.44 102 ASP A O 1
ATOM 801 N N . LEU A 1 103 ? 11.415 3.907 -28.658 1.00 84.06 103 LEU A N 1
ATOM 802 C CA . LEU A 1 103 ? 10.543 2.809 -28.257 1.00 84.06 103 LEU A CA 1
ATOM 803 C C . LEU A 1 103 ? 10.390 2.743 -26.736 1.00 84.06 103 LEU A C 1
ATOM 805 O O . LEU A 1 103 ? 9.255 2.669 -26.258 1.00 84.06 103 LEU A O 1
ATOM 809 N N . ALA A 1 104 ? 11.489 2.834 -25.981 1.00 83.12 104 ALA A N 1
ATOM 810 C CA . ALA A 1 104 ? 11.436 2.871 -24.520 1.00 83.12 104 ALA A CA 1
ATOM 811 C C . ALA A 1 104 ? 10.575 4.044 -24.015 1.00 83.12 104 ALA A C 1
ATOM 813 O O . ALA A 1 104 ? 9.699 3.858 -23.170 1.00 83.12 104 ALA A O 1
ATOM 814 N N . SER A 1 105 ? 10.739 5.235 -24.597 1.00 77.81 105 SER A N 1
ATOM 815 C CA . SER A 1 105 ? 9.965 6.429 -24.232 1.00 77.81 105 SER A CA 1
ATOM 816 C C . SER A 1 105 ? 8.465 6.274 -24.521 1.00 77.81 105 SER A C 1
ATOM 818 O O . SER A 1 105 ? 7.631 6.627 -23.684 1.00 77.81 105 SER A O 1
ATOM 820 N N . ARG A 1 106 ? 8.088 5.681 -25.664 1.00 85.06 106 ARG A N 1
ATOM 821 C CA . ARG A 1 106 ? 6.677 5.399 -26.001 1.00 85.06 106 ARG A CA 1
ATOM 822 C C . ARG A 1 106 ? 6.047 4.365 -25.070 1.00 85.06 106 ARG A C 1
ATOM 824 O O . ARG A 1 106 ? 4.904 4.544 -24.646 1.00 85.06 106 ARG A O 1
ATOM 831 N N . LEU A 1 107 ? 6.773 3.295 -24.741 1.00 85.00 107 LEU A N 1
ATOM 832 C CA . LEU A 1 107 ? 6.304 2.277 -23.796 1.00 85.00 107 LEU A CA 1
ATOM 833 C C . LEU A 1 107 ? 6.115 2.874 -22.400 1.00 85.00 107 LEU A C 1
ATOM 835 O O . LEU A 1 107 ? 5.082 2.646 -21.769 1.00 85.00 107 LEU A O 1
ATOM 839 N N . ALA A 1 108 ? 7.056 3.711 -21.964 1.00 82.31 108 ALA A N 1
ATOM 840 C CA . ALA A 1 108 ? 6.969 4.402 -20.691 1.00 82.31 108 ALA A CA 1
ATOM 841 C C . ALA A 1 108 ? 5.757 5.359 -20.627 1.00 82.31 108 ALA A C 1
ATOM 843 O O . ALA A 1 108 ? 5.018 5.377 -19.639 1.00 82.31 108 ALA A O 1
ATOM 844 N N . ALA A 1 109 ? 5.484 6.112 -21.696 1.00 80.75 109 ALA A N 1
ATOM 845 C CA . ALA A 1 109 ? 4.303 6.973 -21.775 1.00 80.75 109 ALA A CA 1
ATOM 846 C C . ALA A 1 109 ? 2.988 6.170 -21.753 1.00 80.75 109 ALA A C 1
ATOM 848 O O . ALA A 1 109 ? 2.023 6.566 -21.100 1.00 80.75 109 ALA A O 1
ATOM 849 N N . ARG A 1 110 ? 2.943 5.009 -22.419 1.00 84.19 110 ARG A N 1
ATOM 850 C CA . ARG A 1 110 ? 1.757 4.138 -22.420 1.00 84.19 110 ARG A CA 1
ATOM 851 C C . ARG A 1 110 ? 1.456 3.575 -21.033 1.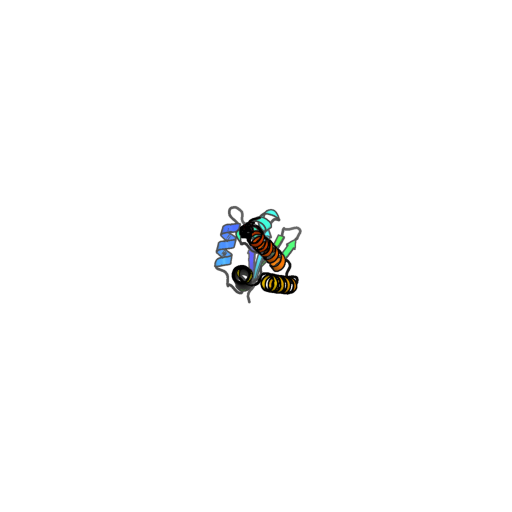00 84.19 110 ARG A C 1
ATOM 853 O O . ARG A 1 110 ? 0.296 3.535 -20.630 1.00 84.19 110 ARG A O 1
ATOM 860 N N . VAL A 1 111 ? 2.486 3.166 -20.297 1.00 81.62 111 VAL A N 1
ATOM 861 C CA . VAL A 1 111 ? 2.319 2.689 -18.919 1.00 81.62 111 VAL A CA 1
ATOM 862 C C . VAL A 1 111 ? 1.831 3.817 -18.011 1.00 81.62 111 VAL A C 1
ATOM 864 O O . VAL A 1 111 ? 0.907 3.595 -17.234 1.00 81.62 111 VAL A O 1
ATOM 867 N N . TYR A 1 112 ? 2.364 5.034 -18.162 1.00 76.88 112 TYR A N 1
ATOM 868 C CA . TYR A 1 112 ? 1.901 6.202 -17.406 1.00 76.88 112 TYR A CA 1
ATOM 869 C C . TYR A 1 112 ? 0.390 6.427 -17.541 1.00 76.88 112 TYR A C 1
ATOM 871 O O . TYR A 1 112 ? -0.314 6.595 -16.548 1.00 76.88 112 TYR A O 1
ATOM 879 N N . VAL A 1 113 ? -0.121 6.393 -18.777 1.00 77.25 113 VAL A N 1
ATOM 880 C CA . VAL A 1 113 ? -1.551 6.590 -19.060 1.00 77.25 113 VAL A CA 1
ATOM 881 C C . VAL A 1 113 ? -2.402 5.514 -18.387 1.00 77.25 113 VAL A C 1
ATOM 883 O O . VAL A 1 113 ? -3.434 5.841 -17.806 1.00 77.25 113 VAL A O 1
ATOM 886 N N . ASN A 1 114 ? -1.950 4.258 -18.408 1.00 73.25 114 ASN A N 1
ATOM 887 C CA . ASN A 1 114 ? -2.666 3.148 -17.778 1.00 73.25 114 ASN A CA 1
ATOM 888 C C . ASN A 1 114 ? -2.622 3.191 -16.242 1.00 73.25 114 ASN A C 1
ATOM 890 O O . ASN A 1 114 ? -3.531 2.676 -15.602 1.00 73.25 114 ASN A O 1
ATOM 894 N N . LEU A 1 115 ? -1.595 3.803 -15.645 1.00 69.81 115 LEU A N 1
ATOM 895 C CA . LEU A 1 115 ? -1.467 3.943 -14.190 1.00 69.81 115 LEU A CA 1
ATOM 896 C C . LEU A 1 115 ? -2.134 5.208 -13.638 1.00 69.81 115 LEU A C 1
ATOM 898 O O . LEU A 1 115 ? -2.346 5.302 -12.435 1.00 69.81 115 LEU A O 1
ATOM 902 N N . LYS A 1 116 ? -2.516 6.169 -14.488 1.00 63.91 116 LYS A N 1
ATOM 903 C CA . LYS A 1 116 ? -3.162 7.430 -14.077 1.00 63.91 116 LYS A CA 1
ATOM 904 C C . LYS A 1 116 ? -4.494 7.226 -13.336 1.00 63.91 116 LYS A C 1
ATOM 906 O O . LYS A 1 116 ? -4.943 8.116 -12.621 1.00 63.91 116 LYS A O 1
ATOM 911 N N . THR A 1 117 ? -5.134 6.072 -13.503 1.00 65.69 117 THR A N 1
ATOM 912 C CA . THR A 1 117 ? -6.369 5.710 -12.793 1.00 65.69 117 THR A CA 1
ATOM 913 C C . THR A 1 117 ? -6.134 5.274 -11.343 1.00 65.69 117 THR A C 1
ATOM 915 O O . THR A 1 117 ? -7.099 5.175 -10.593 1.00 65.69 117 THR A O 1
ATOM 918 N N . ASP A 1 118 ? -4.881 5.044 -10.936 1.00 68.44 118 ASP A N 1
ATOM 919 C CA . ASP A 1 118 ? -4.481 4.734 -9.561 1.00 68.44 118 ASP A CA 1
ATOM 920 C C . ASP A 1 118 ? -3.478 5.793 -9.044 1.00 68.44 118 ASP A C 1
ATOM 922 O O . ASP A 1 118 ? -2.301 5.770 -9.418 1.00 68.44 118 ASP A O 1
ATOM 926 N N . PRO A 1 119 ? -3.895 6.712 -8.148 1.00 70.38 119 PRO A N 1
ATOM 927 C CA . PRO A 1 119 ? -3.025 7.759 -7.608 1.00 70.38 119 PRO A CA 1
ATOM 928 C C . PRO A 1 119 ? -1.771 7.231 -6.893 1.00 70.38 119 PRO A C 1
ATOM 930 O O . PRO A 1 119 ? -0.741 7.911 -6.867 1.00 70.38 119 PRO A O 1
ATOM 933 N N . ASN A 1 120 ? -1.837 6.034 -6.299 1.00 69.00 120 ASN A N 1
ATOM 934 C CA . ASN A 1 120 ? -0.700 5.423 -5.611 1.00 69.00 120 ASN A CA 1
ATOM 935 C C . ASN A 1 120 ? 0.266 4.772 -6.608 1.00 69.00 120 ASN A C 1
ATOM 937 O O . ASN A 1 120 ? 1.483 4.966 -6.496 1.00 69.00 120 ASN A O 1
ATOM 941 N N . GLY A 1 121 ? -0.264 4.062 -7.607 1.00 67.50 121 GLY A N 1
ATOM 942 C CA . GLY A 1 121 ? 0.499 3.540 -8.741 1.00 67.50 121 GLY A CA 1
ATOM 943 C C . GLY A 1 121 ? 1.218 4.646 -9.519 1.00 67.50 121 GLY A C 1
ATOM 944 O O . GLY A 1 121 ? 2.406 4.517 -9.821 1.00 67.50 121 GLY A O 1
ATOM 945 N N . GLN A 1 122 ? 0.549 5.783 -9.739 1.00 71.25 122 GLN A N 1
ATOM 946 C CA . GLN A 1 122 ? 1.108 6.944 -10.432 1.00 71.25 122 GLN A CA 1
ATOM 947 C C . GLN A 1 122 ? 2.350 7.509 -9.726 1.00 71.25 122 GLN A C 1
ATOM 949 O O . GLN A 1 122 ? 3.395 7.631 -10.359 1.00 71.25 122 GLN A O 1
ATOM 954 N N . ARG A 1 123 ? 2.300 7.779 -8.409 1.00 75.31 123 ARG A N 1
ATOM 955 C CA . ARG A 1 123 ? 3.470 8.311 -7.670 1.00 75.31 123 ARG A CA 1
ATOM 956 C C . ARG A 1 123 ? 4.670 7.366 -7.709 1.00 75.31 123 ARG A C 1
ATOM 958 O O . ARG A 1 123 ? 5.812 7.810 -7.828 1.00 75.31 123 ARG A O 1
ATOM 965 N N . ARG A 1 124 ? 4.426 6.056 -7.581 1.00 70.44 124 ARG A N 1
ATOM 966 C CA . ARG A 1 124 ? 5.490 5.041 -7.646 1.00 70.44 124 ARG A CA 1
ATOM 967 C C . ARG A 1 124 ? 6.123 5.016 -9.032 1.00 70.44 124 ARG A C 1
ATOM 969 O O . ARG A 1 124 ? 7.346 4.950 -9.140 1.00 70.44 124 ARG A O 1
ATOM 976 N N . TYR A 1 125 ? 5.299 5.123 -10.068 1.00 73.44 125 TYR A N 1
ATOM 977 C CA . TYR A 1 125 ? 5.751 5.176 -11.446 1.00 73.44 125 TYR A CA 1
ATOM 978 C C . TYR A 1 125 ? 6.487 6.475 -11.798 1.00 73.44 125 TYR A C 1
ATOM 980 O O . TYR A 1 125 ? 7.526 6.411 -12.444 1.00 73.44 125 TYR A O 1
ATOM 988 N N . ASP A 1 126 ? 6.053 7.630 -11.296 1.00 75.56 126 ASP A N 1
ATOM 989 C CA . ASP A 1 126 ? 6.777 8.901 -11.446 1.00 75.56 126 ASP A CA 1
ATOM 990 C C . ASP A 1 126 ? 8.182 8.827 -10.831 1.00 75.56 126 ASP A C 1
ATOM 992 O O . ASP A 1 126 ? 9.169 9.248 -11.439 1.00 75.56 126 ASP A O 1
ATOM 996 N N . GLY A 1 127 ? 8.304 8.203 -9.654 1.00 74.44 127 GLY A N 1
ATOM 997 C CA . GLY A 1 127 ? 9.603 7.932 -9.038 1.00 74.44 127 GLY A CA 1
ATOM 998 C C . GLY A 1 127 ? 10.493 7.004 -9.877 1.00 74.44 127 GLY A C 1
ATOM 999 O O . GLY A 1 127 ? 11.714 7.168 -9.892 1.00 74.44 127 GLY A O 1
ATOM 1000 N N . LEU A 1 128 ? 9.901 6.042 -10.592 1.00 68.88 128 LEU A N 1
ATOM 1001 C CA . LEU A 1 128 ? 10.611 5.135 -11.502 1.00 68.88 128 LEU A CA 1
ATOM 1002 C C . LEU A 1 128 ? 11.033 5.837 -12.795 1.00 68.88 128 LEU A C 1
ATOM 1004 O O . LEU A 1 128 ? 12.182 5.694 -13.211 1.00 68.88 128 LEU A O 1
ATOM 1008 N N . LEU A 1 129 ? 10.150 6.644 -13.385 1.00 73.31 129 LEU A N 1
ATOM 1009 C CA . LEU A 1 129 ? 10.443 7.482 -14.546 1.00 73.31 129 LEU A CA 1
ATOM 1010 C C . LEU A 1 129 ? 11.591 8.444 -14.259 1.00 73.31 129 LEU A C 1
ATOM 1012 O O . LEU A 1 129 ? 12.499 8.552 -15.073 1.00 73.31 129 LEU A O 1
ATOM 1016 N N . HIS A 1 130 ? 11.596 9.093 -13.094 1.00 77.50 130 HIS A N 1
ATOM 1017 C CA . HIS A 1 130 ? 12.685 9.982 -12.694 1.00 77.50 130 HIS A CA 1
ATOM 1018 C C . HIS A 1 130 ? 14.035 9.248 -12.606 1.00 77.50 130 HIS A C 1
ATOM 1020 O O . HIS A 1 130 ? 15.075 9.781 -12.995 1.00 77.50 130 HIS A O 1
ATOM 1026 N N . ARG A 1 131 ? 14.044 7.997 -12.122 1.00 69.00 131 ARG A N 1
ATOM 1027 C CA . ARG A 1 131 ? 15.256 7.161 -12.132 1.00 69.00 131 ARG A CA 1
ATOM 1028 C C . ARG A 1 131 ? 15.669 6.784 -13.553 1.00 69.00 131 ARG A C 1
ATOM 1030 O O . ARG A 1 131 ? 16.851 6.857 -13.870 1.00 69.00 131 ARG A O 1
ATOM 1037 N N . PHE A 1 132 ? 14.714 6.418 -14.404 1.00 69.31 132 PHE A N 1
ATOM 1038 C CA . PHE A 1 132 ? 14.954 6.078 -15.806 1.00 69.31 132 PHE A CA 1
ATOM 1039 C C . PHE A 1 132 ? 15.534 7.260 -16.599 1.00 69.31 132 PHE A C 1
ATOM 1041 O O . PHE A 1 132 ? 16.585 7.128 -17.227 1.00 69.31 132 PHE A O 1
ATOM 1048 N N . THR A 1 133 ? 14.925 8.444 -16.510 1.00 69.94 133 THR A N 1
ATOM 1049 C CA . THR A 1 133 ? 15.443 9.656 -17.160 1.00 69.94 133 THR A CA 1
ATOM 1050 C C . THR A 1 133 ? 16.797 10.060 -16.581 1.00 69.94 133 THR A C 1
ATOM 1052 O O . THR A 1 133 ? 17.695 10.414 -17.342 1.00 69.94 133 THR A O 1
ATOM 1055 N N . GLY A 1 134 ? 17.002 9.919 -15.268 1.00 68.88 134 GLY A N 1
ATOM 1056 C CA . GLY A 1 134 ? 18.299 10.139 -14.627 1.00 68.88 134 GLY A CA 1
ATOM 1057 C C . GLY A 1 134 ? 19.416 9.228 -15.155 1.00 68.88 134 GLY A C 1
ATOM 1058 O O . GLY A 1 134 ? 20.549 9.684 -15.299 1.00 68.88 134 GLY A O 1
ATOM 1059 N N . VAL A 1 135 ? 19.113 7.968 -15.490 1.00 63.44 135 VAL A N 1
ATOM 1060 C CA . VAL A 1 135 ? 20.066 7.039 -16.129 1.00 63.44 135 VAL A CA 1
ATOM 1061 C C . VAL A 1 135 ? 20.373 7.465 -17.565 1.00 63.44 135 VAL A C 1
ATOM 1063 O O . VAL A 1 135 ? 21.540 7.483 -17.951 1.00 63.44 135 VAL A O 1
ATOM 1066 N N . LEU A 1 136 ? 19.362 7.880 -18.335 1.00 61.81 136 LEU A N 1
ATOM 1067 C CA . LEU A 1 136 ? 19.555 8.368 -19.706 1.00 61.81 136 LEU A CA 1
ATOM 1068 C C . LEU A 1 136 ? 20.445 9.618 -19.776 1.00 61.81 136 LEU A C 1
ATOM 1070 O O . LEU A 1 136 ? 21.289 9.717 -20.660 1.00 61.81 136 LEU A O 1
ATOM 1074 N N . HIS A 1 137 ? 20.305 10.550 -18.828 1.00 63.22 137 HIS A N 1
ATOM 1075 C CA . HIS A 1 137 ? 21.058 11.814 -18.828 1.00 63.22 137 HIS A CA 1
ATOM 1076 C C . HIS A 1 137 ? 22.497 11.679 -18.307 1.00 63.22 137 HIS A C 1
ATOM 1078 O O . HIS A 1 137 ? 23.316 12.567 -18.533 1.00 63.22 137 HIS A O 1
ATOM 1084 N N . ARG A 1 138 ? 22.817 10.590 -17.594 1.00 61.94 138 ARG A N 1
ATOM 1085 C CA . ARG A 1 138 ? 24.161 10.322 -17.053 1.00 61.94 138 ARG A CA 1
ATOM 1086 C C . ARG A 1 138 ? 25.053 9.514 -17.994 1.00 61.94 138 ARG A C 1
ATOM 1088 O O . ARG A 1 138 ? 26.209 9.278 -17.648 1.00 61.94 138 ARG A O 1
ATOM 1095 N N . ARG A 1 139 ? 24.557 9.092 -19.163 1.00 57.25 139 ARG A N 1
ATOM 1096 C CA . ARG A 1 139 ? 25.415 8.454 -20.166 1.00 57.25 139 ARG A CA 1
ATOM 1097 C C . ARG A 1 139 ? 26.398 9.494 -20.715 1.00 57.25 139 ARG A C 1
ATOM 1099 O O . ARG A 1 139 ? 25.949 10.539 -21.193 1.00 57.25 139 ARG A O 1
ATOM 1106 N N . PRO A 1 140 ? 27.720 9.256 -20.639 1.00 51.44 140 PRO A N 1
ATOM 1107 C CA . PRO A 1 140 ? 28.675 10.121 -21.310 1.00 51.44 140 PRO A CA 1
ATOM 1108 C C . PRO A 1 140 ? 28.359 10.096 -22.807 1.00 51.44 140 PRO A C 1
ATOM 1110 O O . PRO A 1 140 ? 28.193 9.024 -23.386 1.00 51.44 140 PRO A O 1
ATOM 1113 N N . LYS A 1 141 ? 28.244 11.273 -23.431 1.00 53.19 141 LYS A N 1
ATOM 1114 C CA . LYS A 1 141 ? 28.264 11.361 -24.893 1.00 53.19 141 LYS A CA 1
ATOM 1115 C C . LYS A 1 141 ? 29.578 10.727 -25.342 1.00 53.19 141 LYS A C 1
ATOM 1117 O O . LYS A 1 141 ? 30.630 11.177 -24.887 1.00 53.19 141 LYS A O 1
ATOM 1122 N N . GLU A 1 142 ? 29.518 9.685 -26.166 1.00 54.53 142 GLU A N 1
ATOM 1123 C CA . GLU A 1 142 ? 30.720 9.148 -26.803 1.00 54.53 142 GLU A CA 1
ATOM 1124 C C . GLU A 1 142 ? 31.496 10.304 -27.457 1.00 54.53 142 GLU A C 1
ATOM 1126 O O . GLU A 1 142 ? 30.873 11.226 -28.005 1.00 54.53 142 GLU A O 1
ATOM 1131 N N . PRO A 1 143 ? 32.836 10.324 -27.355 1.00 47.97 143 PRO A N 1
ATOM 1132 C CA . PRO A 1 143 ? 33.623 11.336 -28.031 1.00 47.97 143 PRO A CA 1
ATOM 1133 C C . PRO A 1 143 ? 33.367 11.198 -29.531 1.00 47.97 143 PRO A C 1
ATOM 1135 O O . PRO A 1 143 ? 33.578 10.137 -30.112 1.00 47.97 143 PRO A O 1
ATOM 1138 N N . VAL A 1 144 ? 32.880 12.281 -30.137 1.00 54.09 144 VAL A N 1
ATOM 1139 C CA . VAL A 1 144 ? 32.744 12.402 -31.588 1.00 54.09 144 VAL A CA 1
ATOM 1140 C C . VAL A 1 144 ? 34.121 12.131 -32.179 1.00 54.09 144 VAL A C 1
ATOM 1142 O O . VAL A 1 144 ? 35.052 12.898 -31.933 1.00 54.09 144 VAL A O 1
ATOM 1145 N N . GLU A 1 145 ? 34.254 11.026 -32.908 1.00 55.41 145 GLU A N 1
ATOM 1146 C CA . GLU A 1 145 ? 35.454 10.690 -33.663 1.00 55.41 145 GLU A CA 1
ATOM 1147 C C . GLU A 1 145 ? 35.709 11.842 -34.644 1.00 55.41 145 GLU A C 1
ATOM 1149 O O . GLU A 1 145 ? 35.001 12.031 -35.635 1.00 55.41 145 GLU A O 1
ATOM 1154 N N . THR A 1 146 ? 36.650 12.719 -34.296 1.00 57.53 146 THR A N 1
ATOM 1155 C CA . THR A 1 146 ? 37.036 13.843 -35.143 1.00 57.53 146 THR A CA 1
ATOM 1156 C C . THR A 1 146 ? 37.637 13.274 -36.416 1.00 57.53 146 THR A C 1
ATOM 1158 O O . THR A 1 146 ? 38.668 12.604 -36.359 1.00 57.53 146 THR A O 1
ATOM 1161 N N . ALA A 1 147 ? 36.981 13.538 -37.548 1.00 57.28 147 ALA A N 1
ATOM 1162 C CA . ALA A 1 147 ? 37.469 13.182 -38.873 1.00 57.28 147 ALA A CA 1
ATOM 1163 C C . ALA A 1 147 ? 38.955 13.571 -39.033 1.00 57.28 147 ALA A C 1
ATOM 1165 O O . ALA A 1 147 ? 39.352 14.651 -38.575 1.00 57.28 147 ALA A O 1
ATOM 1166 N N . PRO A 1 148 ? 39.788 12.721 -39.660 1.00 59.25 148 PRO A N 1
ATOM 1167 C CA . PRO A 1 148 ? 41.206 13.008 -39.814 1.00 59.25 148 PRO A CA 1
ATOM 1168 C C . PRO A 1 148 ? 41.409 14.252 -40.695 1.00 59.25 148 PRO A C 1
ATOM 1170 O O . PRO A 1 148 ? 40.640 14.467 -41.639 1.00 59.25 148 PRO A O 1
ATOM 1173 N N . PRO A 1 149 ? 42.427 15.087 -40.411 1.00 54.59 149 PRO A N 1
ATOM 1174 C CA . PRO A 1 149 ? 42.702 16.265 -41.217 1.00 54.59 149 PRO A CA 1
ATOM 1175 C C . PRO A 1 149 ? 43.086 15.830 -42.633 1.00 54.59 149 PRO A C 1
ATOM 1177 O O . PRO A 1 149 ? 43.928 14.950 -42.818 1.00 54.59 149 PRO A O 1
ATOM 1180 N N . LEU A 1 150 ? 42.458 16.457 -43.630 1.00 56.88 150 LEU A N 1
ATOM 1181 C CA . LEU A 1 150 ? 42.852 16.341 -45.031 1.00 56.88 150 LEU A CA 1
ATOM 1182 C C . LEU A 1 150 ? 44.331 16.722 -45.141 1.00 56.88 150 LEU A C 1
ATOM 1184 O O . LEU A 1 150 ? 44.709 17.858 -44.854 1.00 56.88 150 LEU A O 1
ATOM 1188 N N . ALA A 1 151 ? 45.163 15.756 -45.524 1.00 51.62 151 ALA A N 1
ATOM 1189 C CA . ALA A 1 151 ? 46.537 16.015 -45.902 1.00 51.62 151 ALA A CA 1
ATOM 1190 C C . ALA A 1 151 ? 46.524 16.943 -47.123 1.00 51.62 151 ALA A C 1
ATOM 1192 O O . ALA A 1 151 ? 46.065 16.562 -48.199 1.00 51.62 151 ALA A O 1
ATOM 1193 N N . SER A 1 152 ? 46.989 18.177 -46.938 1.00 49.50 152 SER A N 1
ATOM 1194 C CA . SER A 1 152 ? 47.251 19.104 -48.033 1.00 49.50 152 SER A CA 1
ATOM 1195 C C . SER A 1 152 ? 48.421 18.569 -48.859 1.00 49.50 152 SER A C 1
ATOM 1197 O O . SER A 1 152 ? 49.576 18.682 -48.451 1.00 49.50 152 SER A O 1
ATOM 1199 N N . GLU A 1 153 ? 48.123 17.971 -50.009 1.00 48.91 153 GLU A N 1
ATOM 1200 C CA . GLU A 1 153 ? 49.118 17.674 -51.035 1.00 48.91 153 GLU A CA 1
ATOM 1201 C C . GLU A 1 153 ? 49.473 18.952 -51.815 1.00 48.91 153 GLU A C 1
ATOM 1203 O O . GLU A 1 153 ? 48.614 19.595 -52.411 1.00 48.91 153 GLU A O 1
ATOM 1208 N N . ASN A 1 154 ? 50.762 19.293 -51.763 1.00 45.41 154 ASN A N 1
ATOM 1209 C CA . ASN A 1 154 ? 51.612 19.887 -52.801 1.00 45.41 154 ASN A CA 1
ATOM 1210 C C . ASN A 1 154 ? 51.007 20.882 -53.811 1.00 45.41 154 ASN A C 1
ATOM 1212 O O . ASN A 1 154 ? 50.290 20.489 -54.731 1.00 45.41 154 ASN A O 1
ATOM 1216 N N . SER A 1 155 ? 51.518 22.119 -53.785 1.00 47.59 155 SER A N 1
ATOM 1217 C CA . SER A 1 155 ? 52.142 22.793 -54.946 1.00 47.59 155 SER A CA 1
ATOM 1218 C C . SER A 1 155 ? 52.994 23.973 -54.489 1.00 47.59 155 SER A C 1
ATOM 1220 O O . SER A 1 155 ? 52.499 24.755 -53.648 1.00 47.59 155 SER A O 1
#

Sequence (155 aa):
MGLQLWNGADGGDLAERLKSWWNGADVHDRVVVVGLSDGQLQMLEQKLGTEAAGVYRGSSGIAVEWLPRSDIEFQQRQQKEHHELLLILQEALIKIADTDTDLASRLAARVYVNLKTDPNGQRRYDGLLHRFTGVLHRRPKEPVETAPPLASENS

Radius of gyration: 27.44 Å; chains: 1; bounding box: 71×39×85 Å

Secondary structure (DSSP, 8-state):
--EEEEETT--SSHHHHHHHHHHHS-TTSEEEEEEE-HHHHHHHHHHHT---SEEEEETTEEEEEE--HHHHHHHHHHHHHHHHHHHHHHHHHHHHHTT-HHHHHHHHHHHHHHHTT-HHHHHHHHHHHHHHHHHHHTSPPPP--PPPP------

Foldseek 3Di:
DAEAEAEQPDDDPSQVVVVVVLVVDDQQYKYKYDQDAPVVQVVNCVSVVHHFPDWDQDPRGIMTIHGRNVVVVVVVVVVVVLLVVLVVLLVVLLVVCVPDVPVSVVVLVVVLVVCVVPPVSNVSSVVSVVVSVVVVVPDPDDPDPPDDDPPDDDD

pLDDT: mean 77.48, std 11.16, range [45.41, 92.81]

Organism: NCBI:txid53633